Protein AF-A0A4Y2K3N5-F1 (afdb_monomer)

pLDDT: mean 70.86, std 14.51, range [38.38, 93.0]

Radius of gyration: 32.02 Å; Cα contacts (8 Å, |Δi|>4): 23; chains: 1; bounding box: 58×45×93 Å

Secondary structure (DSSP, 8-state):
-HHHHHHHHHHHHHHHHHHHHHHHHHT-SS--HHHHHHHHHHHHHHHHHHHHHHHHHHHHHHHHHHHHHHHHHHHHHHHHHHHHHHHTT----S-------S----------PPPPP-S-TTTHHHHHHHHHGGG---

Organism: Araneus ventricosus (NCBI:txid182803)

Nearest PDB structures (foldseek):
  7n6g-assembly1_3I  TM=5.363E-01  e=4.108E+00  Chlamydomonas reinhardtii
  7n6g-assembly1_3H  TM=5.329E-01  e=6.525E+00  Chlamydomonas reinhardtii

Sequence (138 aa):
MDVLKQKRSTLRSAFTLSANNLEALLAATQLKASDIEINFEQISERFKQLQEFDTKLLELLQKENCTSDEYEKRVHYALKLKVKNVLAGNAKNGTDLPHYTDTASKCKLPEIQLPTFDGNPREWLNFWTQFQKMRKPV

Solvent-accessible surface area (backbone atoms only — not comparable to full-atom values): 8563 Å² total; per-residue (Å²): 111,66,72,58,56,50,52,50,54,54,50,53,52,54,48,52,54,50,53,53,51,50,53,54,52,73,69,39,96,76,71,58,66,68,62,50,53,54,50,50,52,54,50,52,54,52,49,52,53,48,54,54,50,50,50,54,50,51,52,49,52,50,57,59,42,50,65,45,47,55,51,51,50,49,50,51,50,53,49,52,50,53,51,48,45,55,74,70,63,67,71,81,82,80,90,83,81,78,83,75,64,96,68,73,73,77,78,72,72,81,82,82,79,77,89,79,83,90,76,55,76,87,49,49,66,66,57,55,54,61,63,61,69,75,68,71,83,131

Foldseek 3Di:
DVVLVVVLVVLVVVLVVLVVVLVVQVPDPDHDPVVNVVSVVVSVVSVVVSVVSVVVVVVVVVVVCVVVVVVVVVVVVVVVVVVCCVVVVVPPDDDDDPDPDPPPVPPPDPDDDQDDDPPDPVCVVVNVVVVVVVPDDD

Structure (mmCIF, N/CA/C/O backbone):
data_AF-A0A4Y2K3N5-F1
#
_entry.id   AF-A0A4Y2K3N5-F1
#
loop_
_atom_site.group_PDB
_atom_site.id
_atom_site.type_symbol
_atom_site.label_atom_id
_atom_site.label_alt_id
_atom_site.label_comp_id
_atom_site.label_asym_id
_atom_site.label_entity_id
_atom_site.label_seq_id
_atom_site.pdbx_PDB_ins_code
_atom_site.Cartn_x
_atom_site.Cartn_y
_atom_site.Cartn_z
_atom_site.occupancy
_atom_site.B_iso_or_equiv
_atom_site.auth_seq_id
_atom_site.auth_comp_id
_atom_site.auth_asym_id
_atom_site.auth_atom_id
_atom_site.pdbx_PDB_model_num
ATOM 1 N N . MET A 1 1 ? 10.034 -2.606 -3.765 1.00 58.19 1 MET A N 1
ATOM 2 C CA . MET A 1 1 ? 8.566 -2.440 -3.819 1.00 58.19 1 MET A CA 1
ATOM 3 C C . MET A 1 1 ? 7.821 -3.407 -2.889 1.00 58.19 1 MET A C 1
ATOM 5 O O . MET A 1 1 ? 6.908 -2.968 -2.197 1.00 58.19 1 MET A O 1
ATOM 9 N N . ASP A 1 2 ? 8.216 -4.681 -2.794 1.00 65.25 2 ASP A N 1
ATOM 10 C CA . ASP A 1 2 ? 7.476 -5.688 -2.004 1.00 65.25 2 ASP A CA 1
ATOM 11 C C . ASP A 1 2 ? 7.436 -5.434 -0.492 1.00 65.25 2 ASP A C 1
ATOM 13 O O . ASP A 1 2 ? 6.394 -5.608 0.131 1.00 65.25 2 ASP A O 1
ATOM 17 N N . VAL A 1 3 ? 8.510 -4.900 0.098 1.00 74.31 3 VAL A N 1
ATOM 18 C CA . VAL A 1 3 ? 8.533 -4.517 1.525 1.00 74.31 3 VAL A CA 1
ATOM 19 C C . VAL A 1 3 ? 7.481 -3.445 1.851 1.00 74.31 3 VAL A C 1
ATOM 21 O O . VAL A 1 3 ? 6.862 -3.479 2.913 1.00 74.31 3 VAL A O 1
ATOM 24 N N . LEU A 1 4 ? 7.237 -2.504 0.933 1.00 67.31 4 LEU A N 1
ATOM 25 C CA . LEU A 1 4 ? 6.225 -1.455 1.108 1.00 67.31 4 LEU A CA 1
ATOM 26 C C . LEU A 1 4 ? 4.807 -2.009 0.951 1.00 67.31 4 LEU A C 1
ATOM 28 O O . LEU A 1 4 ? 3.934 -1.686 1.755 1.00 67.31 4 LEU A O 1
ATOM 32 N N . LYS A 1 5 ? 4.591 -2.897 -0.028 1.00 74.50 5 LYS A N 1
ATOM 33 C CA . LYS A 1 5 ? 3.317 -3.615 -0.195 1.00 74.50 5 LYS A CA 1
ATOM 34 C C . LYS A 1 5 ? 2.980 -4.439 1.052 1.00 74.50 5 LYS A C 1
ATOM 36 O O . LYS A 1 5 ? 1.842 -4.393 1.519 1.00 74.50 5 LYS A O 1
ATOM 41 N N . GLN A 1 6 ? 3.978 -5.108 1.633 1.00 78.75 6 GLN A N 1
ATOM 42 C CA . GLN A 1 6 ? 3.823 -5.873 2.868 1.00 78.75 6 GLN A CA 1
ATOM 43 C C . GLN A 1 6 ? 3.461 -4.971 4.053 1.00 78.75 6 GLN A C 1
ATOM 45 O O . GLN A 1 6 ? 2.482 -5.244 4.747 1.00 78.75 6 GLN A O 1
ATOM 50 N N . LYS A 1 7 ? 4.178 -3.853 4.249 1.00 78.62 7 LYS A N 1
ATOM 51 C CA . LYS A 1 7 ? 3.848 -2.877 5.303 1.00 78.62 7 LYS A CA 1
ATOM 52 C C . LYS A 1 7 ? 2.425 -2.327 5.158 1.00 78.62 7 LYS A C 1
ATOM 54 O O . LYS A 1 7 ? 1.707 -2.255 6.152 1.00 78.62 7 LYS A O 1
ATO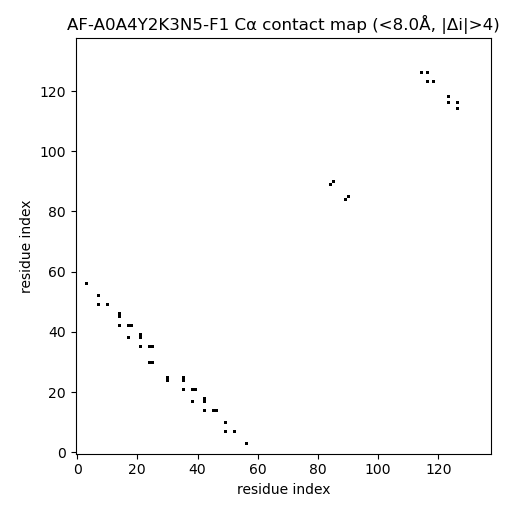M 59 N N . ARG A 1 8 ? 1.986 -2.012 3.933 1.00 77.06 8 ARG A N 1
ATOM 60 C CA . ARG A 1 8 ? 0.611 -1.556 3.658 1.00 77.06 8 ARG A CA 1
ATOM 61 C C . ARG A 1 8 ? -0.430 -2.612 4.033 1.00 77.06 8 ARG A C 1
ATOM 63 O O . ARG A 1 8 ? -1.462 -2.274 4.606 1.00 77.06 8 ARG A O 1
ATOM 70 N N . SER A 1 9 ? -0.163 -3.881 3.722 1.00 80.81 9 SER A N 1
ATOM 71 C CA . SER A 1 9 ? -1.052 -4.997 4.067 1.00 80.81 9 SER A CA 1
ATOM 72 C C . SER A 1 9 ? -1.241 -5.127 5.584 1.00 80.81 9 SER A C 1
ATOM 74 O O . SER A 1 9 ? -2.372 -5.180 6.077 1.00 80.81 9 SER A O 1
ATOM 76 N N . THR A 1 10 ? -0.140 -5.066 6.340 1.00 84.94 10 THR A N 1
ATOM 77 C CA . THR A 1 10 ? -0.174 -5.068 7.808 1.00 84.94 10 THR A CA 1
ATOM 78 C C . THR A 1 10 ? -0.959 -3.873 8.355 1.00 84.94 10 THR A C 1
ATOM 80 O O . THR A 1 10 ? -1.808 -4.048 9.229 1.00 84.94 10 THR A O 1
ATOM 83 N N . LEU A 1 11 ? -0.739 -2.671 7.807 1.00 78.25 11 LEU A N 1
ATOM 84 C CA . LEU A 1 11 ? -1.424 -1.455 8.255 1.00 78.25 11 LEU A CA 1
ATOM 85 C C . LEU A 1 11 ? -2.940 -1.515 7.999 1.00 78.25 11 LEU A C 1
ATOM 87 O O . LEU A 1 11 ? -3.722 -1.176 8.883 1.00 78.25 11 LEU A O 1
ATOM 91 N N . ARG A 1 12 ? -3.369 -2.013 6.828 1.00 87.88 12 ARG A N 1
ATOM 92 C CA . ARG A 1 12 ? -4.797 -2.213 6.507 1.00 87.88 12 ARG A CA 1
ATOM 93 C C . ARG A 1 12 ? -5.464 -3.208 7.447 1.00 87.88 12 ARG A C 1
ATOM 95 O O . ARG A 1 12 ? -6.601 -2.988 7.860 1.00 87.88 12 ARG A O 1
ATOM 102 N N . SER A 1 13 ? -4.760 -4.282 7.788 1.00 84.56 13 SER A N 1
ATOM 103 C CA . SER A 1 13 ? -5.271 -5.294 8.715 1.00 84.56 13 SER A CA 1
ATOM 104 C C . SER A 1 13 ? -5.475 -4.697 10.113 1.00 84.56 13 SER A C 1
ATOM 106 O O . SER A 1 13 ? -6.542 -4.856 10.701 1.00 84.56 13 SER A O 1
ATOM 108 N N . ALA A 1 14 ? -4.504 -3.919 10.605 1.00 79.00 14 ALA A N 1
ATOM 109 C CA . ALA A 1 14 ? -4.607 -3.222 11.889 1.00 79.00 14 ALA A CA 1
ATOM 110 C C . ALA A 1 14 ? -5.708 -2.143 11.902 1.00 79.00 14 ALA A C 1
ATOM 112 O O . ALA A 1 14 ? -6.439 -2.011 12.886 1.00 79.00 14 ALA A O 1
ATOM 113 N N . PHE A 1 15 ? -5.855 -1.394 10.805 1.00 79.25 15 PHE A N 1
ATOM 114 C CA . PHE A 1 15 ? -6.920 -0.405 10.637 1.00 79.25 15 PHE A CA 1
ATOM 115 C C . PHE A 1 15 ? -8.305 -1.059 10.699 1.00 79.25 15 PHE A C 1
ATOM 117 O O . PHE A 1 15 ? -9.148 -0.632 11.480 1.00 79.25 15 PHE A O 1
ATOM 124 N N . THR A 1 16 ? -8.505 -2.138 9.938 1.00 89.50 16 THR A N 1
ATOM 125 C CA . THR A 1 16 ? -9.783 -2.867 9.885 1.00 89.50 16 THR A CA 1
ATOM 126 C C . THR A 1 16 ? -10.158 -3.424 11.256 1.00 89.50 16 THR A C 1
ATOM 128 O O . THR A 1 16 ? -11.287 -3.257 11.702 1.00 89.50 16 THR A O 1
ATOM 131 N N . LEU A 1 17 ? -9.195 -4.017 11.968 1.00 86.88 17 LEU A N 1
ATOM 132 C CA . LEU A 1 17 ? -9.414 -4.507 13.329 1.00 86.88 17 LEU A CA 1
ATOM 133 C C . LEU A 1 17 ? -9.873 -3.387 14.277 1.00 86.88 17 LEU A C 1
ATOM 135 O O . LEU A 1 17 ? -10.766 -3.582 15.092 1.00 86.88 17 LEU A O 1
ATOM 139 N N . SER A 1 18 ? -9.278 -2.203 14.147 1.00 74.31 18 SER A N 1
ATOM 140 C CA . SER A 1 18 ? -9.604 -1.053 14.994 1.00 74.31 18 SER A CA 1
ATOM 141 C C . SER A 1 18 ? -10.986 -0.481 14.688 1.00 74.31 18 SER A C 1
ATOM 143 O O . SER A 1 18 ? -11.718 -0.142 15.612 1.00 74.31 18 SER A O 1
ATOM 145 N N . ALA A 1 19 ? -11.357 -0.411 13.407 1.00 75.75 19 ALA A N 1
ATOM 146 C CA . ALA A 1 19 ? -12.686 0.019 12.983 1.00 75.75 19 ALA A CA 1
ATOM 147 C C . ALA A 1 19 ? -13.773 -0.916 13.536 1.00 75.75 19 ALA A C 1
ATOM 149 O O . ALA A 1 19 ? -14.724 -0.449 14.157 1.00 75.75 19 ALA A O 1
ATOM 150 N N . ASN A 1 20 ? -13.568 -2.231 13.426 1.00 84.75 20 ASN A N 1
ATOM 151 C CA . ASN A 1 20 ? -14.501 -3.226 13.959 1.00 84.75 20 ASN A CA 1
ATOM 152 C C . ASN A 1 20 ? -14.633 -3.134 15.491 1.00 84.75 20 ASN A C 1
ATOM 154 O O . ASN A 1 20 ? -15.724 -3.282 16.035 1.00 84.75 20 ASN A O 1
ATOM 158 N N . ASN A 1 21 ? -13.532 -2.862 16.200 1.00 76.75 21 ASN A N 1
ATOM 159 C CA . ASN A 1 21 ? -13.567 -2.661 17.650 1.00 76.75 21 ASN A CA 1
ATOM 160 C C . ASN A 1 21 ? -14.364 -1.408 18.037 1.00 76.75 21 ASN A C 1
ATOM 162 O O . ASN A 1 21 ? -15.114 -1.442 19.011 1.00 76.75 21 ASN A O 1
ATOM 166 N N . LEU A 1 22 ? -14.230 -0.316 17.278 1.00 64.75 22 LEU A N 1
ATOM 167 C CA . LEU A 1 22 ? -15.015 0.896 17.501 1.00 64.75 22 LEU A CA 1
ATOM 168 C C . LEU A 1 22 ? -16.508 0.648 17.241 1.00 64.75 22 LEU A C 1
ATOM 170 O O . LEU A 1 22 ? -17.333 1.068 18.047 1.00 64.75 22 LEU A O 1
ATOM 174 N N . GLU A 1 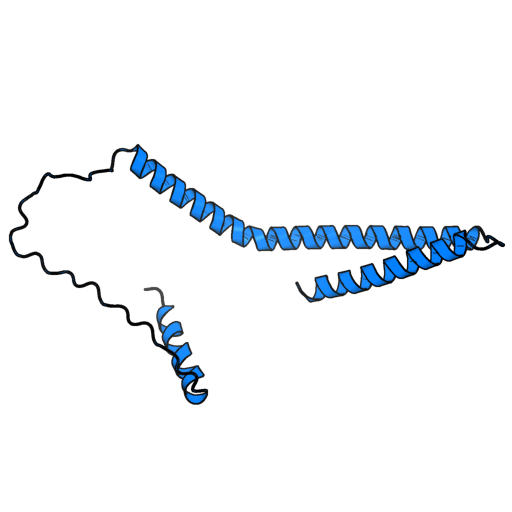23 ? -16.860 -0.071 16.173 1.00 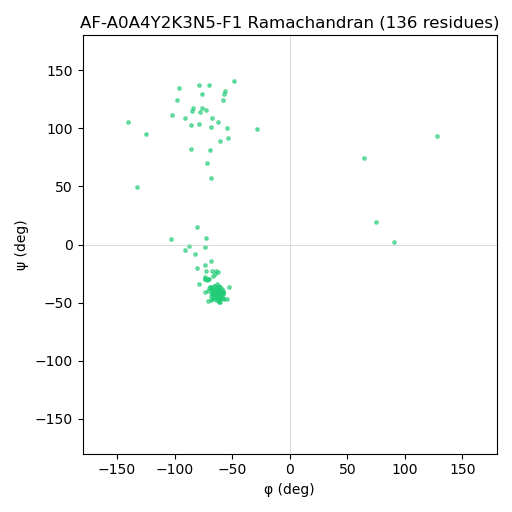78.75 23 GLU A N 1
ATOM 175 C CA . GLU A 1 23 ? -18.251 -0.470 15.912 1.00 78.75 23 GLU A CA 1
ATOM 176 C C . GLU A 1 23 ? -18.835 -1.291 17.072 1.00 78.75 23 GLU A C 1
ATOM 178 O O . GLU A 1 23 ? -19.954 -1.029 17.514 1.00 78.75 23 GLU A O 1
ATOM 183 N N . ALA A 1 24 ? -18.062 -2.229 17.627 1.00 78.56 24 ALA A N 1
ATOM 184 C CA . ALA A 1 24 ? -18.483 -3.027 18.776 1.00 78.56 24 ALA A CA 1
ATOM 185 C C . ALA A 1 24 ? -18.677 -2.185 20.051 1.00 78.56 24 ALA A C 1
ATOM 187 O O . ALA A 1 24 ? -19.630 -2.413 20.797 1.00 78.56 24 ALA A O 1
ATOM 188 N N . LEU A 1 25 ? -17.808 -1.197 20.293 1.00 70.94 25 LEU A N 1
ATOM 189 C CA . LEU A 1 25 ? -17.956 -0.257 21.409 1.00 70.94 25 LEU A CA 1
ATOM 190 C C . LEU A 1 25 ? -19.195 0.625 21.242 1.00 70.94 25 LEU A C 1
ATOM 192 O O . LEU A 1 25 ? -19.924 0.826 22.207 1.00 70.94 25 LEU A O 1
ATOM 196 N N . LEU A 1 26 ? -19.460 1.109 20.027 1.00 69.69 26 LEU A N 1
ATOM 197 C CA . LEU A 1 26 ? -20.636 1.926 19.712 1.00 69.69 26 LEU A CA 1
ATOM 198 C C . LEU A 1 26 ? -21.954 1.147 19.826 1.00 69.69 26 LEU A C 1
ATOM 200 O O . LEU A 1 26 ? -22.990 1.740 20.120 1.00 69.69 26 LEU A O 1
ATOM 204 N N . ALA A 1 27 ? -21.916 -0.173 19.639 1.00 75.88 27 ALA A N 1
ATOM 205 C CA . ALA A 1 27 ? -23.059 -1.060 19.832 1.00 75.88 27 ALA A CA 1
ATOM 206 C C . ALA A 1 27 ? -23.294 -1.470 21.304 1.00 75.88 27 ALA A C 1
ATOM 208 O O . ALA A 1 27 ? -24.309 -2.103 21.604 1.00 75.88 27 ALA A O 1
ATOM 209 N N . ALA A 1 28 ? -22.381 -1.146 22.228 1.00 74.75 28 ALA A N 1
ATOM 210 C CA . ALA A 1 28 ? -22.480 -1.554 23.628 1.00 74.75 28 ALA A CA 1
ATOM 211 C C . ALA A 1 28 ? -23.466 -0.681 24.429 1.00 74.75 28 ALA A C 1
ATOM 213 O O . ALA A 1 28 ? -23.461 0.545 24.355 1.00 74.75 28 ALA A O 1
ATOM 214 N N . THR A 1 29 ? -24.281 -1.316 25.277 1.00 61.53 29 THR A N 1
ATOM 215 C CA . THR A 1 29 ? -25.356 -0.681 26.069 1.00 61.53 29 THR A CA 1
ATOM 216 C C . THR A 1 29 ? -24.862 0.264 27.175 1.00 61.53 29 THR A C 1
ATOM 218 O O . THR A 1 29 ? -25.645 1.029 27.733 1.00 61.53 29 THR A O 1
ATOM 221 N N . GLN A 1 30 ? -23.574 0.202 27.517 1.00 57.78 30 GLN A N 1
ATOM 222 C CA . GLN A 1 30 ? -22.899 1.053 28.499 1.00 57.78 30 GLN A CA 1
ATOM 223 C C . GLN A 1 30 ? -21.705 1.710 27.807 1.00 57.78 30 GLN A C 1
ATOM 225 O O . GLN A 1 30 ? -20.633 1.121 27.674 1.00 57.78 30 GLN A O 1
ATOM 230 N N . LEU A 1 31 ? -21.934 2.928 27.327 1.00 57.41 31 LEU A N 1
ATOM 231 C CA . LEU A 1 31 ? -21.005 3.665 26.489 1.00 57.41 31 LEU A CA 1
ATOM 232 C C . LEU A 1 31 ? -20.074 4.527 27.354 1.00 57.41 31 LEU A C 1
ATOM 234 O O . LEU A 1 31 ? -20.502 5.524 27.935 1.00 57.41 31 LEU A O 1
ATOM 238 N N . LYS A 1 32 ? -18.790 4.166 27.449 1.00 74.25 32 LYS A N 1
ATOM 239 C CA . LYS A 1 32 ? -17.775 5.031 28.068 1.00 74.25 32 LYS A CA 1
ATOM 240 C C . LYS A 1 32 ? -17.239 5.999 27.018 1.00 74.25 32 LYS A C 1
ATOM 242 O O . LYS A 1 32 ? -16.428 5.619 26.179 1.00 74.25 32 LYS A O 1
ATOM 247 N N . ALA A 1 33 ? -17.692 7.251 27.072 1.00 71.94 33 ALA A N 1
ATOM 248 C CA . ALA A 1 33 ? -17.320 8.297 26.114 1.00 71.94 33 ALA A CA 1
ATOM 249 C C . ALA A 1 33 ? -15.794 8.461 25.948 1.00 71.94 33 ALA A C 1
ATOM 251 O O . ALA A 1 33 ? -15.317 8.625 24.829 1.00 71.94 33 ALA A O 1
ATOM 252 N N . SER A 1 34 ? -15.029 8.303 27.035 1.00 79.56 34 SER A N 1
ATOM 253 C CA . SER A 1 34 ? -13.560 8.341 27.016 1.00 79.56 34 SER A CA 1
ATOM 254 C C . SER A 1 34 ? -12.937 7.256 26.136 1.00 79.56 34 SER A C 1
ATOM 256 O O . SER A 1 34 ? -11.962 7.506 25.434 1.00 79.56 34 SER A O 1
ATOM 258 N N . ASP A 1 35 ? -13.501 6.047 26.147 1.00 75.81 35 ASP A N 1
ATOM 259 C CA . ASP A 1 35 ? -12.962 4.916 25.390 1.00 75.81 35 ASP A CA 1
ATOM 260 C C . ASP A 1 35 ? -13.233 5.092 23.889 1.00 75.81 35 ASP A C 1
ATOM 262 O O . ASP A 1 35 ? -12.431 4.670 23.055 1.00 75.81 35 ASP A O 1
ATOM 266 N N . ILE A 1 36 ? -14.329 5.772 23.537 1.00 76.62 36 ILE A N 1
ATOM 267 C CA . ILE A 1 36 ? -14.662 6.130 22.154 1.00 76.62 36 ILE A CA 1
ATOM 268 C C . ILE A 1 36 ? -13.727 7.212 21.630 1.00 76.62 36 ILE A C 1
ATOM 270 O O . ILE A 1 36 ? -13.179 7.041 20.542 1.00 76.62 36 ILE A O 1
ATOM 274 N N . GLU A 1 37 ? -13.511 8.289 22.389 1.00 82.31 37 GLU A N 1
ATOM 275 C CA . GLU A 1 37 ? -12.588 9.363 21.995 1.00 82.31 37 GLU A CA 1
ATOM 276 C C . GLU A 1 37 ? -11.177 8.822 21.761 1.00 82.31 37 GLU A C 1
ATOM 278 O O . GLU A 1 37 ? -10.586 9.073 20.711 1.00 82.31 37 GLU A O 1
ATOM 283 N N . ILE A 1 38 ? -10.671 7.987 22.675 1.00 83.88 38 ILE A N 1
ATOM 284 C CA . ILE A 1 38 ? -9.347 7.366 22.535 1.00 83.88 38 ILE A CA 1
ATOM 285 C C . ILE A 1 38 ? -9.271 6.500 21.268 1.00 83.88 38 ILE A C 1
ATOM 287 O O . ILE A 1 38 ? -8.285 6.568 20.530 1.00 83.88 38 ILE A O 1
ATOM 291 N N . ASN A 1 39 ? -10.293 5.685 20.988 1.00 75.88 39 ASN A N 1
ATOM 292 C CA . ASN A 1 39 ? -10.302 4.846 19.786 1.00 75.88 39 ASN A CA 1
ATOM 293 C C . ASN A 1 39 ? -10.410 5.677 18.500 1.00 75.88 39 ASN A C 1
ATOM 295 O O . ASN A 1 39 ? -9.742 5.363 17.511 1.00 75.88 39 ASN A O 1
ATOM 299 N N . PHE A 1 40 ? -11.205 6.746 18.507 1.00 83.38 40 PHE A N 1
ATOM 300 C CA . PHE A 1 40 ? -11.350 7.642 17.365 1.00 83.38 40 PHE A CA 1
ATOM 301 C C . PHE A 1 40 ? -10.047 8.388 17.046 1.00 83.38 40 PHE A C 1
ATOM 303 O O . PHE A 1 40 ? -9.649 8.459 15.878 1.00 83.38 40 PHE A O 1
ATOM 310 N N . GLU A 1 41 ? -9.337 8.870 18.069 1.00 91.00 41 GLU A N 1
ATOM 311 C CA . GLU A 1 41 ? -8.025 9.509 17.921 1.00 91.00 41 GLU A CA 1
ATOM 312 C C . GLU A 1 41 ? -7.010 8.528 17.306 1.00 91.00 41 GLU A C 1
ATOM 314 O O . GLU A 1 41 ? -6.330 8.844 16.328 1.00 91.00 41 GLU A O 1
ATOM 319 N N . GLN A 1 42 ? -6.974 7.282 17.796 1.00 84.81 42 GLN A N 1
ATOM 320 C CA . GLN A 1 42 ? -6.094 6.242 17.251 1.00 84.81 42 GLN A CA 1
ATOM 321 C C . GLN A 1 42 ? -6.413 5.889 15.793 1.00 84.81 42 GLN A C 1
ATOM 323 O O . GLN A 1 42 ? -5.499 5.645 15.000 1.00 84.81 42 GLN A O 1
ATOM 328 N N . ILE A 1 43 ? -7.694 5.830 15.425 1.00 85.25 43 ILE A N 1
ATOM 329 C CA . ILE A 1 43 ? -8.111 5.582 14.038 1.00 85.25 43 ILE A CA 1
ATOM 330 C C . ILE A 1 43 ? -7.701 6.753 13.145 1.00 85.25 43 ILE A C 1
ATOM 332 O O . ILE A 1 43 ? -7.169 6.526 12.057 1.00 85.25 43 ILE A O 1
ATOM 336 N N . SER A 1 44 ? -7.881 7.985 13.618 1.00 88.69 44 SER A N 1
ATOM 337 C CA . SER A 1 44 ? -7.501 9.200 12.893 1.00 88.69 44 SER A CA 1
ATOM 338 C C . SER A 1 44 ? -5.991 9.273 12.649 1.00 88.69 44 SER A C 1
ATOM 340 O O . SER A 1 44 ? -5.555 9.555 11.531 1.00 88.69 44 SER A O 1
ATOM 342 N N . GLU A 1 45 ? -5.184 8.940 13.657 1.00 92.25 45 GLU A N 1
ATOM 343 C CA . GLU A 1 45 ? -3.724 8.848 13.553 1.00 92.25 45 GLU A CA 1
ATOM 344 C C . GLU A 1 45 ? -3.301 7.783 12.524 1.00 92.25 45 GLU A C 1
ATOM 346 O O . GLU A 1 45 ? -2.520 8.052 11.607 1.00 92.25 45 GLU A O 1
ATOM 351 N N . ARG A 1 46 ? -3.879 6.575 12.606 1.00 85.06 46 ARG A N 1
ATOM 352 C CA . ARG A 1 46 ? -3.603 5.487 11.650 1.00 85.06 46 ARG A CA 1
ATOM 353 C C . ARG A 1 46 ? -4.021 5.849 10.225 1.00 85.06 46 ARG A C 1
ATOM 355 O O . ARG A 1 46 ? -3.332 5.475 9.277 1.00 85.06 46 ARG A O 1
ATOM 362 N N . PHE A 1 47 ? -5.125 6.574 10.061 1.00 88.44 47 PHE A N 1
ATOM 363 C CA . PHE A 1 47 ? -5.592 7.035 8.756 1.00 88.44 47 PHE A CA 1
ATOM 364 C C . PHE A 1 47 ? -4.622 8.045 8.130 1.00 88.44 47 PHE A C 1
ATOM 366 O O . PHE A 1 47 ? -4.252 7.884 6.966 1.00 88.44 47 PHE A O 1
ATOM 373 N N . LYS A 1 48 ? -4.131 9.021 8.908 1.00 93.00 48 LYS A N 1
ATOM 374 C CA . LYS A 1 48 ? -3.093 9.963 8.448 1.00 93.00 48 LYS A CA 1
ATOM 375 C C . LYS A 1 48 ? -1.833 9.227 7.991 1.00 93.00 48 LYS A C 1
ATOM 377 O O . LYS A 1 48 ? -1.331 9.485 6.899 1.00 93.00 48 LYS A O 1
ATOM 382 N N . GLN A 1 49 ? -1.365 8.262 8.781 1.00 89.12 49 GLN A N 1
ATOM 383 C CA . GLN A 1 49 ? -0.197 7.449 8.427 1.00 89.12 49 GLN A CA 1
ATOM 384 C C . GLN A 1 49 ? -0.422 6.653 7.133 1.00 89.12 49 GLN A C 1
ATOM 386 O O . GLN A 1 49 ? 0.481 6.557 6.299 1.00 89.12 49 GLN A O 1
ATOM 391 N N . LEU A 1 50 ? -1.625 6.104 6.935 1.00 85.38 50 LEU A N 1
ATOM 392 C CA . LEU A 1 50 ? -1.980 5.390 5.709 1.00 85.38 50 LEU A CA 1
ATOM 393 C C . LEU A 1 50 ? -1.943 6.321 4.486 1.00 85.38 50 LEU A C 1
ATOM 395 O O . LEU A 1 50 ? -1.340 5.956 3.478 1.00 85.38 50 LEU A O 1
ATOM 399 N N . GLN A 1 51 ? -2.506 7.529 4.588 1.00 87.75 51 GLN A N 1
ATOM 400 C CA . GLN A 1 51 ? -2.468 8.525 3.508 1.00 87.75 51 GLN A CA 1
ATOM 401 C C . GLN A 1 51 ? -1.039 8.946 3.145 1.00 87.75 51 GLN A C 1
ATOM 403 O O . GLN A 1 51 ? -0.711 9.107 1.965 1.00 87.75 51 GLN A O 1
ATOM 408 N N . GLU A 1 52 ? -0.168 9.092 4.142 1.00 91.00 52 GLU A N 1
ATOM 409 C CA . GLU A 1 52 ? 1.232 9.450 3.917 1.00 91.00 52 GLU A CA 1
ATOM 410 C C . GLU A 1 52 ? 1.991 8.325 3.191 1.00 91.00 52 GLU A C 1
ATOM 412 O O . GLU A 1 52 ? 2.781 8.574 2.276 1.00 91.00 52 GLU A O 1
ATOM 417 N N . PHE A 1 53 ? 1.720 7.067 3.553 1.00 80.25 53 PHE A N 1
ATOM 418 C CA . PHE A 1 53 ? 2.276 5.904 2.862 1.00 80.25 53 PHE A CA 1
ATOM 419 C C . PHE A 1 53 ? 1.748 5.753 1.435 1.00 80.25 53 PHE A C 1
ATOM 421 O O . PHE A 1 53 ? 2.535 5.445 0.538 1.00 80.25 53 PHE A O 1
ATOM 428 N N . ASP A 1 54 ? 0.451 5.968 1.213 1.00 78.88 54 ASP A N 1
ATOM 429 C CA . ASP A 1 54 ? -0.146 5.896 -0.123 1.00 78.88 54 ASP A CA 1
ATOM 430 C C . ASP A 1 54 ? 0.415 6.996 -1.040 1.00 78.88 54 ASP A C 1
ATOM 432 O O . ASP A 1 54 ? 0.745 6.712 -2.192 1.00 78.88 54 ASP A O 1
ATOM 436 N N . THR A 1 55 ? 0.645 8.206 -0.518 1.00 85.94 55 THR A N 1
ATOM 437 C CA . THR A 1 55 ? 1.329 9.291 -1.251 1.00 85.94 55 THR A CA 1
ATOM 438 C C . THR A 1 55 ? 2.752 8.889 -1.648 1.00 85.94 55 THR A C 1
ATOM 440 O O . THR A 1 55 ? 3.110 8.954 -2.823 1.00 85.94 55 THR A O 1
ATOM 443 N N . LYS A 1 56 ? 3.549 8.368 -0.704 1.00 88.62 56 LYS A N 1
ATOM 444 C CA . LYS A 1 56 ? 4.919 7.891 -0.982 1.00 88.62 56 LYS A CA 1
ATOM 445 C C . LYS A 1 56 ? 4.942 6.739 -1.992 1.00 88.62 56 LYS A C 1
ATOM 447 O O . LYS A 1 56 ? 5.861 6.636 -2.803 1.00 88.62 56 LYS A O 1
ATOM 452 N N . LEU A 1 57 ? 3.945 5.853 -1.955 1.00 79.44 57 LEU A N 1
ATOM 453 C CA . LEU A 1 57 ? 3.810 4.768 -2.927 1.00 79.44 57 LEU A CA 1
ATOM 454 C C . LEU A 1 57 ? 3.489 5.316 -4.323 1.00 79.44 57 LEU A C 1
ATOM 456 O O . LEU A 1 57 ? 4.071 4.841 -5.297 1.00 79.44 57 LEU A O 1
ATOM 460 N N . LEU A 1 58 ? 2.600 6.308 -4.415 1.00 78.25 58 LEU A N 1
ATOM 461 C CA . LEU A 1 58 ? 2.251 6.974 -5.669 1.00 78.25 58 LEU A CA 1
ATOM 462 C C . LEU A 1 58 ? 3.474 7.658 -6.294 1.00 78.25 58 LEU A C 1
ATOM 464 O O . LEU A 1 58 ? 3.730 7.470 -7.480 1.00 78.25 58 LEU A O 1
ATOM 468 N N . GLU A 1 59 ? 4.267 8.375 -5.498 1.00 84.88 59 GLU A N 1
ATOM 469 C CA . GLU A 1 59 ? 5.510 9.017 -5.947 1.00 84.88 59 GLU A CA 1
ATOM 470 C C . GLU A 1 59 ? 6.538 7.997 -6.454 1.00 84.88 59 GLU A C 1
ATOM 472 O O . GLU A 1 59 ? 7.178 8.210 -7.485 1.00 84.88 59 GLU A O 1
ATOM 477 N N . LEU A 1 60 ? 6.689 6.860 -5.767 1.00 78.06 60 LEU A N 1
ATOM 478 C CA . LEU A 1 60 ? 7.586 5.789 -6.205 1.00 78.06 60 LEU A CA 1
ATOM 479 C C . LEU A 1 60 ? 7.102 5.121 -7.495 1.00 78.06 60 LEU A C 1
ATOM 481 O O . LEU A 1 60 ? 7.921 4.868 -8.374 1.00 78.06 60 LEU A O 1
ATOM 485 N N . LEU A 1 61 ? 5.795 4.881 -7.631 1.00 72.00 61 LEU A N 1
ATOM 486 C CA . LEU A 1 61 ? 5.192 4.360 -8.861 1.00 72.00 61 LEU A CA 1
ATOM 487 C C . LEU A 1 61 ? 5.346 5.344 -10.023 1.00 72.00 61 LEU A C 1
ATOM 489 O O . LEU A 1 61 ? 5.652 4.929 -11.135 1.00 72.00 61 LEU A O 1
ATOM 493 N N . GLN A 1 62 ? 5.188 6.646 -9.780 1.00 69.94 62 GLN A N 1
ATOM 494 C CA . GLN A 1 62 ? 5.446 7.681 -10.781 1.00 69.94 62 GLN A CA 1
ATOM 495 C C . GLN A 1 62 ? 6.927 7.751 -11.149 1.00 69.94 62 GLN A C 1
ATOM 497 O O . GLN A 1 62 ? 7.245 7.884 -12.322 1.00 69.94 62 GLN A O 1
ATOM 502 N N . LYS A 1 63 ? 7.843 7.603 -10.188 1.00 68.50 63 LYS A N 1
ATOM 503 C CA . LYS A 1 63 ? 9.291 7.589 -10.440 1.00 68.50 63 LYS A CA 1
ATOM 504 C C . LYS A 1 63 ? 9.747 6.345 -11.209 1.00 68.50 63 LYS A C 1
ATOM 506 O O . LYS A 1 63 ? 10.621 6.450 -12.064 1.00 68.50 63 LYS A O 1
ATOM 511 N N . GLU A 1 64 ? 9.146 5.190 -10.943 1.00 59.00 64 GLU A N 1
ATOM 512 C CA . GLU A 1 64 ? 9.341 3.956 -11.716 1.00 59.00 64 GLU A CA 1
ATOM 513 C C . GLU A 1 64 ? 8.701 4.077 -13.115 1.00 59.00 64 GLU A C 1
ATOM 515 O O . GLU A 1 64 ? 9.306 3.711 -14.122 1.00 59.00 64 GLU A O 1
ATOM 520 N N . ASN A 1 65 ? 7.549 4.739 -13.228 1.00 53.03 65 ASN A N 1
ATOM 521 C CA . ASN A 1 65 ? 6.955 5.087 -14.519 1.00 53.03 65 ASN A CA 1
ATOM 522 C C . ASN A 1 65 ? 7.677 6.234 -15.244 1.00 53.03 65 ASN A C 1
ATOM 524 O O . ASN A 1 65 ? 7.535 6.328 -16.454 1.00 53.03 65 ASN A O 1
ATOM 528 N N . CYS A 1 66 ? 8.505 7.059 -14.598 1.00 45.81 66 CYS A N 1
ATOM 529 C CA . CYS A 1 66 ? 9.360 8.032 -15.293 1.00 45.81 66 CYS A CA 1
ATOM 530 C C . CYS A 1 66 ? 10.416 7.331 -16.163 1.00 45.81 66 CYS A C 1
ATOM 532 O O . CYS A 1 66 ? 10.825 7.883 -17.182 1.00 45.81 66 CYS A O 1
ATOM 534 N N . THR A 1 67 ? 10.808 6.090 -15.837 1.00 49.34 67 THR A N 1
ATOM 535 C CA . THR A 1 67 ? 11.578 5.259 -16.781 1.00 49.34 67 THR A CA 1
ATOM 536 C C . THR A 1 67 ? 10.732 4.728 -17.951 1.00 49.34 67 THR A C 1
ATOM 538 O O . THR A 1 67 ? 11.279 4.479 -19.024 1.00 49.34 67 THR A O 1
ATOM 541 N N . SER A 1 68 ? 9.403 4.635 -17.797 1.00 50.78 68 SER A N 1
ATOM 542 C CA . SER A 1 68 ? 8.449 4.376 -18.893 1.00 50.78 68 SER A CA 1
ATOM 543 C C . SER A 1 68 ? 8.153 5.635 -19.720 1.00 50.78 68 SER A C 1
ATOM 545 O O . SER A 1 68 ? 8.034 5.547 -20.936 1.00 50.78 68 SER A O 1
ATOM 547 N N . ASP A 1 69 ? 8.124 6.822 -19.108 1.00 56.25 69 ASP A N 1
ATOM 548 C CA . ASP A 1 69 ? 7.884 8.107 -19.780 1.00 56.25 69 ASP A CA 1
ATOM 549 C C . ASP A 1 69 ? 8.990 8.431 -20.801 1.00 56.25 69 ASP A C 1
ATOM 551 O O . ASP A 1 69 ? 8.705 8.943 -21.879 1.00 56.25 69 ASP A O 1
ATOM 555 N N . GLU A 1 70 ? 10.252 8.052 -20.554 1.00 59.69 70 GLU A N 1
ATOM 556 C CA . GLU A 1 70 ? 11.298 8.108 -21.591 1.00 59.69 70 GLU A CA 1
ATOM 557 C C . GLU A 1 70 ? 11.028 7.154 -22.765 1.00 59.69 70 GLU A C 1
ATOM 559 O O . GLU A 1 70 ? 11.279 7.514 -23.920 1.00 59.69 70 GLU A O 1
ATOM 564 N N . TYR A 1 71 ? 10.518 5.949 -22.498 1.00 55.94 71 TYR A N 1
ATOM 565 C CA . TYR A 1 71 ? 10.164 4.983 -23.539 1.00 55.94 71 TYR A CA 1
ATOM 566 C C . TYR A 1 71 ? 8.964 5.471 -24.358 1.00 55.94 71 TYR A C 1
ATOM 568 O O . TYR A 1 71 ? 9.040 5.515 -25.585 1.00 55.94 71 TYR A O 1
ATOM 576 N N . GLU A 1 72 ? 7.899 5.929 -23.707 1.00 66.19 72 GLU A N 1
ATOM 577 C CA . GLU A 1 72 ? 6.703 6.473 -24.351 1.00 66.19 72 GLU A CA 1
ATOM 578 C C . GLU A 1 72 ? 7.003 7.772 -25.106 1.00 66.19 72 GLU A C 1
ATOM 580 O O . GLU A 1 72 ? 6.573 7.920 -26.252 1.00 66.19 72 GLU A O 1
ATOM 585 N N . LYS A 1 73 ? 7.838 8.669 -24.559 1.00 72.38 73 LYS A N 1
ATOM 586 C CA . LYS A 1 73 ? 8.346 9.844 -25.290 1.00 72.38 73 LYS A CA 1
ATOM 587 C C . LYS A 1 73 ? 9.172 9.446 -26.509 1.00 72.38 73 LYS A C 1
ATOM 589 O O . LYS A 1 73 ? 9.000 10.062 -27.562 1.00 72.38 73 LYS A O 1
ATOM 594 N N . ARG A 1 74 ? 10.030 8.421 -26.421 1.00 65.62 74 ARG A N 1
ATOM 595 C CA . ARG A 1 74 ? 10.787 7.895 -27.577 1.00 65.62 74 ARG A CA 1
ATOM 596 C C . ARG A 1 74 ? 9.866 7.286 -28.629 1.00 65.62 74 ARG A C 1
ATOM 598 O O . ARG A 1 74 ? 10.048 7.564 -29.814 1.00 65.62 74 ARG A O 1
ATOM 605 N N . VAL A 1 75 ? 8.870 6.505 -28.217 1.00 70.25 75 VAL A N 1
ATOM 606 C CA . VAL A 1 75 ? 7.868 5.902 -29.109 1.00 70.25 75 VAL A CA 1
ATOM 607 C C . VAL A 1 75 ? 7.042 6.991 -29.793 1.00 70.25 75 VAL A C 1
ATOM 609 O O . VAL A 1 75 ? 6.917 6.983 -31.018 1.00 70.25 75 VAL A O 1
ATOM 612 N N . HIS A 1 76 ? 6.561 7.979 -29.040 1.00 76.69 76 HIS A N 1
ATOM 613 C CA . HIS A 1 76 ? 5.833 9.129 -29.567 1.00 76.69 76 HIS A CA 1
ATOM 614 C C . HIS A 1 76 ? 6.691 9.949 -30.542 1.00 76.69 76 HIS A C 1
ATOM 616 O O . HIS A 1 76 ? 6.226 10.294 -31.629 1.00 76.69 76 HIS A O 1
ATOM 622 N N . TYR A 1 77 ? 7.963 10.207 -30.220 1.00 77.75 77 TYR A N 1
ATOM 623 C CA . TYR A 1 77 ? 8.879 10.918 -31.115 1.00 77.75 77 TYR A CA 1
ATOM 624 C C . TYR A 1 77 ? 9.161 10.125 -32.402 1.00 77.75 77 TYR A C 1
ATOM 626 O O . TYR A 1 77 ? 9.126 10.691 -33.497 1.00 77.75 77 TYR A O 1
ATOM 634 N N . ALA A 1 78 ? 9.364 8.807 -32.303 1.00 74.56 78 ALA A N 1
ATOM 635 C CA . ALA A 1 78 ? 9.563 7.924 -33.452 1.00 74.56 78 ALA A CA 1
ATOM 636 C C . ALA A 1 78 ? 8.320 7.855 -34.357 1.00 74.56 78 ALA A C 1
ATOM 638 O O . ALA A 1 78 ? 8.440 7.916 -35.583 1.00 74.56 78 ALA A O 1
ATOM 639 N N . LEU A 1 79 ? 7.123 7.780 -33.771 1.00 79.94 79 LEU A N 1
ATOM 640 C CA . LEU A 1 79 ? 5.850 7.845 -34.495 1.00 79.94 79 LEU A CA 1
ATOM 641 C C . LEU A 1 79 ? 5.671 9.198 -35.180 1.00 79.94 79 LEU A C 1
ATOM 643 O O . LEU A 1 79 ? 5.348 9.244 -36.365 1.00 79.94 79 LEU A O 1
ATOM 647 N N . LYS A 1 80 ? 5.961 10.298 -34.480 1.00 83.50 80 LYS A N 1
ATOM 648 C CA . LYS A 1 80 ? 5.909 11.653 -35.039 1.00 83.50 80 LYS A CA 1
ATOM 649 C C . LYS A 1 80 ? 6.850 11.815 -36.236 1.00 83.50 80 LYS A C 1
ATOM 651 O 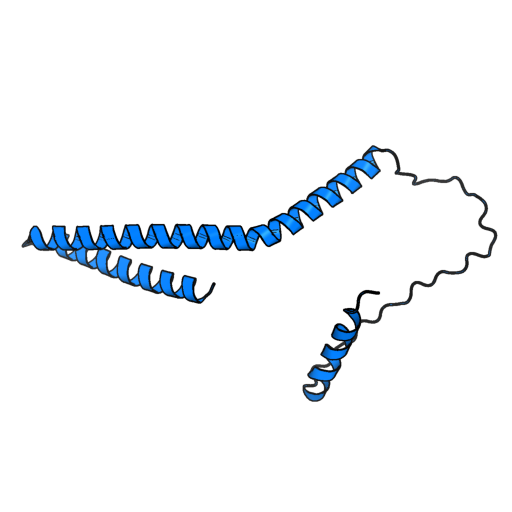O . LYS A 1 80 ? 6.478 12.461 -37.214 1.00 83.50 80 LYS A O 1
ATOM 656 N N . LEU A 1 81 ? 8.037 11.204 -36.194 1.00 77.88 81 LEU A N 1
ATOM 657 C CA . LEU A 1 81 ? 8.982 11.203 -37.313 1.00 77.88 81 LEU A CA 1
ATOM 658 C C . LEU A 1 81 ? 8.463 10.374 -38.499 1.00 77.88 81 LEU A C 1
ATOM 660 O O . LEU A 1 81 ? 8.496 10.849 -39.632 1.00 77.88 81 LEU A O 1
ATOM 664 N N . LYS A 1 82 ? 7.914 9.177 -38.246 1.00 74.06 82 LYS A N 1
ATOM 665 C CA . LYS A 1 82 ? 7.267 8.349 -39.281 1.00 74.06 82 LYS A CA 1
ATOM 666 C C . LYS A 1 82 ? 6.105 9.086 -39.948 1.00 74.06 82 LYS A C 1
ATOM 668 O O . LYS A 1 82 ? 6.036 9.119 -41.172 1.00 74.06 82 LYS A O 1
ATOM 673 N N . VAL A 1 83 ? 5.245 9.730 -39.161 1.00 80.19 83 VAL A N 1
ATOM 674 C CA . VAL A 1 83 ? 4.127 10.543 -39.660 1.00 80.19 83 VAL A CA 1
ATOM 675 C C . VAL A 1 83 ? 4.639 11.719 -40.490 1.00 80.19 83 VAL A C 1
ATOM 677 O O . VAL A 1 83 ? 4.160 11.913 -41.602 1.00 80.19 83 VAL A O 1
ATOM 680 N N . LYS A 1 84 ? 5.659 12.458 -40.025 1.00 79.44 84 LYS A N 1
ATOM 681 C CA . LYS A 1 84 ? 6.285 13.523 -40.830 1.00 79.44 84 LYS A CA 1
ATOM 682 C C . LYS A 1 84 ? 6.846 13.003 -42.151 1.00 79.44 84 LYS A C 1
ATOM 684 O O . LYS A 1 84 ? 6.681 13.685 -43.148 1.00 79.44 84 LYS A O 1
ATOM 689 N N . ASN A 1 85 ? 7.466 11.826 -42.184 1.00 69.62 85 ASN A N 1
ATOM 690 C CA . ASN A 1 85 ? 8.023 11.259 -43.417 1.00 69.62 85 ASN A CA 1
ATOM 691 C C . ASN A 1 85 ? 6.936 10.834 -44.416 1.00 69.62 85 ASN A C 1
ATOM 693 O O . ASN A 1 85 ? 7.110 11.010 -45.620 1.00 69.62 85 ASN A O 1
ATOM 697 N N . VAL A 1 86 ? 5.810 10.313 -43.917 1.00 71.75 86 VAL A N 1
ATOM 698 C CA . VAL A 1 86 ? 4.632 9.992 -44.738 1.00 71.75 86 VAL A CA 1
ATOM 699 C C . VAL A 1 86 ? 3.990 11.273 -45.278 1.00 71.75 86 VAL A C 1
ATOM 701 O O . VAL A 1 86 ? 3.721 11.369 -46.472 1.00 71.75 86 VAL A O 1
ATOM 704 N N . LEU A 1 87 ? 3.798 12.279 -44.420 1.00 69.44 87 LEU A N 1
ATOM 705 C CA . LEU A 1 87 ? 3.189 13.562 -44.790 1.00 69.44 87 LEU A CA 1
ATOM 706 C C . LEU A 1 87 ? 4.092 14.428 -45.678 1.00 69.44 87 LEU A C 1
ATOM 708 O O . LEU A 1 87 ? 3.585 15.180 -46.501 1.00 69.44 87 LEU A O 1
ATOM 712 N N . ALA A 1 88 ? 5.416 14.312 -45.554 1.00 71.75 88 ALA A N 1
ATOM 713 C CA . ALA A 1 88 ? 6.386 14.996 -46.412 1.00 71.75 88 ALA A CA 1
ATOM 714 C C . ALA A 1 88 ? 6.466 14.405 -47.834 1.00 71.75 88 ALA A C 1
ATOM 716 O O . ALA A 1 88 ? 7.318 14.819 -48.613 1.00 71.75 88 ALA A O 1
ATOM 717 N N . GLY A 1 89 ? 5.599 13.447 -48.190 1.00 54.31 89 GLY A N 1
ATOM 718 C CA . GLY A 1 89 ? 5.511 12.928 -49.554 1.00 54.31 89 GLY A CA 1
ATOM 719 C C . GLY A 1 89 ? 6.659 11.997 -49.952 1.00 54.31 89 GLY A C 1
ATOM 720 O O . GLY A 1 89 ? 6.850 11.746 -51.137 1.00 54.31 89 GLY A O 1
ATOM 721 N N . ASN A 1 90 ? 7.397 11.420 -48.997 1.00 51.88 90 ASN A N 1
ATOM 722 C CA . ASN A 1 90 ? 8.423 10.414 -49.305 1.00 51.88 90 ASN A CA 1
ATOM 723 C C . ASN A 1 90 ? 7.844 9.003 -49.522 1.00 51.88 90 ASN A C 1
ATOM 725 O O . ASN A 1 90 ? 8.587 8.023 -49.572 1.00 51.88 90 ASN A O 1
ATOM 729 N N . ALA A 1 91 ? 6.528 8.890 -49.718 1.00 49.56 91 ALA A N 1
ATOM 730 C CA . ALA A 1 91 ? 5.895 7.704 -50.278 1.00 49.56 91 ALA A CA 1
ATOM 731 C C . ALA A 1 91 ? 6.211 7.596 -51.782 1.00 49.56 91 ALA A C 1
ATOM 733 O O . ALA A 1 91 ? 5.341 7.773 -52.630 1.00 49.56 91 ALA A O 1
ATOM 734 N N . LYS A 1 92 ? 7.465 7.288 -52.129 1.00 47.47 92 LYS A N 1
ATOM 735 C CA . LYS A 1 92 ? 7.793 6.762 -53.458 1.00 47.47 92 LYS A CA 1
ATOM 736 C C . LYS A 1 92 ? 7.593 5.250 -53.444 1.00 47.4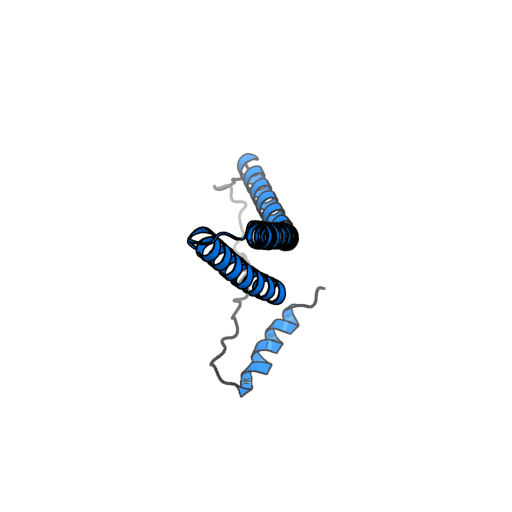7 92 LYS A C 1
ATOM 738 O O . LYS A 1 92 ? 8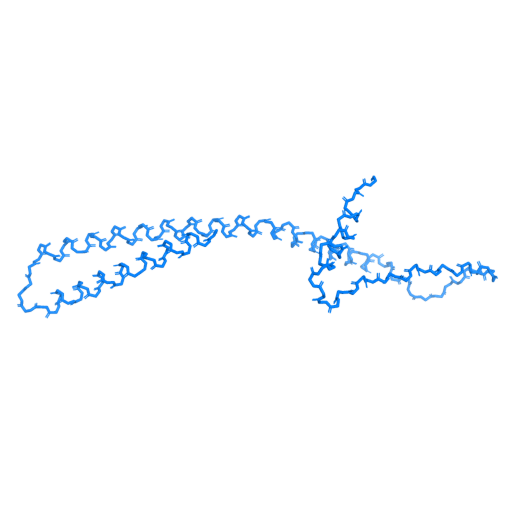.543 4.493 -53.284 1.00 47.47 92 LYS A O 1
ATOM 743 N N . ASN A 1 93 ? 6.344 4.835 -53.616 1.00 42.97 93 ASN A N 1
ATOM 744 C CA . ASN A 1 93 ? 6.029 3.533 -54.189 1.00 42.97 93 ASN A CA 1
ATOM 745 C C . ASN A 1 93 ? 5.615 3.781 -55.643 1.00 42.97 93 ASN A C 1
ATOM 747 O O . ASN A 1 93 ? 4.562 4.367 -55.875 1.00 42.97 93 ASN A O 1
ATOM 751 N N . GLY A 1 94 ? 6.438 3.336 -56.596 1.00 41.34 94 GLY A N 1
ATOM 752 C CA . GLY A 1 94 ? 6.050 3.224 -58.004 1.00 41.34 94 GLY A CA 1
ATOM 753 C C . GLY A 1 94 ? 6.997 3.890 -58.999 1.00 41.34 94 GLY A C 1
ATOM 754 O O . GLY A 1 94 ? 6.820 5.050 -59.336 1.00 41.34 94 GLY A O 1
ATOM 755 N N . THR A 1 95 ? 7.932 3.084 -59.506 1.00 45.16 95 THR A N 1
ATOM 756 C CA . THR A 1 95 ? 8.292 3.034 -60.933 1.00 45.16 95 THR A CA 1
ATOM 757 C C . THR A 1 95 ? 8.918 4.284 -61.555 1.00 45.16 95 THR A C 1
ATOM 759 O O . THR A 1 95 ? 8.318 4.918 -62.404 1.00 45.16 95 THR A O 1
ATOM 762 N N . ASP A 1 96 ? 10.184 4.538 -61.231 1.00 39.38 96 ASP A N 1
ATOM 763 C CA . ASP A 1 96 ? 11.158 4.957 -62.242 1.00 39.38 96 ASP A CA 1
ATOM 764 C C . ASP A 1 96 ? 12.473 4.252 -61.930 1.00 39.38 96 ASP A C 1
ATOM 766 O O . ASP A 1 96 ? 13.147 4.524 -60.937 1.00 39.38 96 ASP A O 1
ATOM 770 N N . LEU A 1 97 ? 12.748 3.248 -62.753 1.00 45.56 97 LEU A N 1
ATOM 771 C CA . LEU A 1 97 ? 13.901 2.369 -62.728 1.00 45.56 97 LEU A CA 1
ATOM 772 C C . LEU A 1 97 ? 15.110 3.108 -63.326 1.00 45.56 97 LEU A C 1
ATOM 774 O O . LEU A 1 97 ? 15.130 3.310 -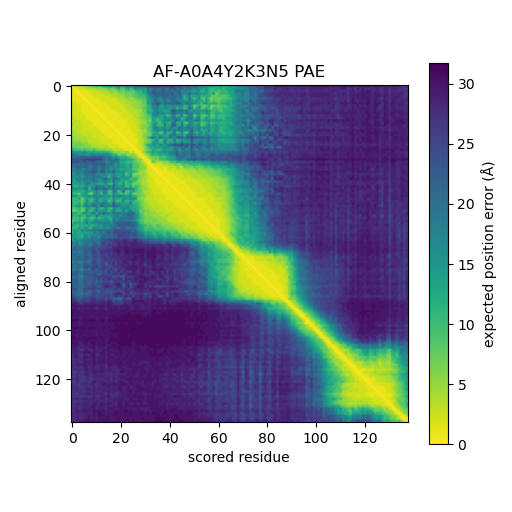64.540 1.00 45.56 97 LEU A O 1
ATOM 778 N N . PRO A 1 98 ? 16.174 3.425 -62.565 1.00 39.84 98 PRO A N 1
ATOM 779 C CA . PRO A 1 98 ? 17.504 3.397 -63.135 1.00 39.84 98 PRO A CA 1
ATOM 780 C C . PRO A 1 98 ? 17.892 1.924 -63.236 1.00 39.84 98 PRO A C 1
ATOM 782 O O . PRO A 1 98 ? 17.940 1.207 -62.238 1.00 39.84 98 PRO A O 1
ATOM 785 N N . HIS A 1 99 ? 18.095 1.487 -64.472 1.00 38.69 99 HIS A N 1
ATOM 786 C CA . HIS A 1 99 ? 18.674 0.217 -64.877 1.00 38.69 99 HIS A CA 1
ATOM 787 C C . HIS A 1 99 ? 19.671 -0.328 -63.837 1.00 38.69 99 HIS A C 1
ATOM 789 O O . HIS A 1 99 ? 20.832 0.075 -63.796 1.00 38.69 99 HIS A O 1
ATOM 795 N N . TYR A 1 100 ? 19.210 -1.262 -63.000 1.00 38.38 100 TYR A N 1
ATOM 796 C CA . TYR A 1 100 ? 20.109 -2.227 -62.391 1.00 38.38 100 TYR A CA 1
ATOM 797 C C . TYR A 1 100 ? 20.573 -3.098 -63.550 1.00 38.38 100 TYR A C 1
ATOM 799 O O . TYR A 1 100 ? 19.839 -3.962 -64.032 1.00 38.38 100 TYR A O 1
ATOM 807 N N . THR A 1 101 ? 21.784 -2.834 -64.030 1.00 39.28 101 THR A N 1
ATOM 808 C CA . THR A 1 101 ? 22.564 -3.891 -64.653 1.00 39.28 101 THR A CA 1
ATOM 809 C C . THR A 1 101 ? 22.528 -5.092 -63.716 1.00 39.28 101 THR A C 1
ATOM 811 O O . THR A 1 101 ? 22.528 -4.946 -62.489 1.00 39.28 101 THR A O 1
ATOM 814 N N . ASP A 1 102 ? 22.425 -6.270 -64.319 1.00 42.00 102 ASP A N 1
ATOM 815 C CA . ASP A 1 102 ? 22.270 -7.584 -63.700 1.00 42.00 102 ASP A CA 1
ATOM 816 C C . ASP A 1 102 ? 23.540 -8.016 -62.943 1.00 42.00 102 ASP A C 1
ATOM 818 O O . ASP A 1 102 ? 24.187 -9.025 -63.203 1.00 42.00 102 ASP A O 1
ATOM 822 N N . THR A 1 103 ? 23.930 -7.179 -61.993 1.00 47.25 103 THR A N 1
ATOM 823 C CA . THR A 1 103 ? 24.845 -7.443 -60.898 1.00 47.25 103 THR A CA 1
ATOM 824 C C . THR A 1 103 ? 24.177 -6.896 -59.644 1.00 47.25 103 THR A C 1
ATOM 826 O O . THR A 1 103 ? 24.765 -6.138 -58.874 1.00 47.25 103 THR A O 1
ATOM 829 N N . ALA A 1 104 ? 22.908 -7.260 -59.433 1.00 47.88 104 ALA A N 1
ATOM 830 C CA . ALA A 1 104 ? 22.352 -7.282 -58.095 1.00 47.88 104 ALA A CA 1
ATOM 831 C C . ALA A 1 104 ? 23.210 -8.281 -57.317 1.00 47.88 104 ALA A C 1
ATOM 833 O O . ALA A 1 104 ? 22.953 -9.487 -57.319 1.00 47.88 104 ALA A O 1
ATOM 834 N N . SER A 1 105 ? 24.293 -7.797 -56.708 1.00 59.72 105 SER A N 1
ATOM 835 C CA . SER A 1 105 ? 24.981 -8.524 -55.659 1.00 59.72 105 SER A CA 1
ATOM 836 C C . SER A 1 105 ? 23.900 -8.821 -54.637 1.00 59.72 105 SER A C 1
ATOM 838 O O . SER A 1 105 ? 23.442 -7.924 -53.933 1.00 59.72 105 SER A O 1
ATOM 840 N N . LYS A 1 106 ? 23.404 -10.061 -54.688 1.00 59.72 106 LYS A N 1
ATOM 841 C CA . LYS A 1 106 ? 22.386 -10.631 -53.819 1.00 59.72 106 LYS A CA 1
ATOM 842 C C . LYS A 1 106 ? 22.887 -10.399 -52.405 1.00 59.72 106 LYS A C 1
ATOM 844 O O . LYS A 1 106 ? 23.665 -11.205 -51.898 1.00 59.72 106 LYS A O 1
ATOM 849 N N . CYS A 1 107 ? 22.505 -9.280 -51.799 1.00 52.38 107 CYS A N 1
ATOM 850 C CA . CYS A 1 107 ? 22.778 -9.009 -50.403 1.00 52.38 107 CYS A CA 1
ATOM 851 C C . CYS A 1 107 ? 21.908 -9.986 -49.622 1.00 52.38 107 CYS A C 1
ATOM 853 O O . CYS A 1 107 ? 20.790 -9.674 -49.221 1.00 52.38 107 CYS A O 1
ATOM 855 N N . LYS A 1 108 ? 22.402 -11.221 -49.495 1.00 64.50 108 LYS A N 1
ATOM 856 C CA . LYS A 1 108 ? 21.884 -12.207 -48.565 1.00 64.50 108 LYS A CA 1
ATOM 857 C C . LYS A 1 108 ? 22.109 -11.596 -47.193 1.00 64.50 108 LYS A C 1
ATOM 859 O O . LYS A 1 108 ? 23.246 -11.494 -46.739 1.00 64.50 108 LYS A O 1
ATOM 864 N N . LEU A 1 109 ? 21.031 -11.125 -46.580 1.00 64.94 109 LEU A N 1
ATOM 865 C CA . LEU A 1 109 ? 21.061 -10.799 -45.167 1.00 64.94 109 LEU A CA 1
ATOM 866 C C . LEU A 1 109 ? 21.499 -12.075 -44.434 1.00 64.94 109 LEU A C 1
ATOM 868 O O . LEU A 1 109 ? 20.990 -13.149 -44.767 1.00 64.94 109 LEU A O 1
ATOM 872 N N . PRO A 1 110 ? 22.464 -11.995 -43.507 1.00 65.12 110 PRO A N 1
ATOM 873 C CA . PRO A 1 110 ? 22.842 -13.157 -42.731 1.00 65.12 110 PRO A CA 1
ATOM 874 C C . PRO A 1 110 ? 21.603 -13.659 -41.992 1.00 65.12 110 PRO A C 1
ATOM 876 O O . PRO A 1 110 ? 20.929 -12.904 -41.293 1.00 65.12 110 PRO A O 1
ATOM 879 N N . GLU A 1 111 ? 21.280 -14.927 -42.202 1.00 70.19 111 GLU A N 1
ATOM 880 C CA . GLU A 1 111 ? 20.190 -15.592 -41.510 1.00 70.19 111 GLU A CA 1
ATOM 881 C C . GLU A 1 111 ? 20.583 -15.721 -40.036 1.00 70.19 111 GLU A C 1
ATOM 883 O O . GLU A 1 111 ? 21.521 -16.437 -39.683 1.00 70.19 111 GLU A O 1
ATOM 888 N N . ILE A 1 112 ? 19.924 -14.947 -39.173 1.00 72.38 112 ILE A N 1
ATOM 889 C CA . ILE A 1 112 ? 20.212 -14.950 -37.740 1.00 72.38 112 ILE A CA 1
ATOM 890 C C . ILE A 1 112 ? 19.528 -16.176 -37.142 1.00 72.38 112 ILE A C 1
ATOM 892 O O . ILE A 1 112 ? 18.315 -16.186 -36.943 1.00 72.38 112 ILE A O 1
ATOM 896 N N . GLN A 1 113 ? 20.313 -17.206 -36.843 1.00 69.56 113 GLN A N 1
ATOM 897 C CA . GLN A 1 113 ? 19.839 -18.349 -36.072 1.00 69.56 113 GLN A CA 1
ATOM 898 C C . GLN A 1 113 ? 19.934 -18.009 -34.585 1.00 69.56 113 GLN A C 1
ATOM 900 O O . GLN A 1 113 ? 21.016 -17.735 -34.063 1.00 69.56 113 GLN A O 1
ATOM 905 N N . LEU A 1 114 ? 18.787 -17.989 -33.907 1.00 77.69 114 LEU A N 1
ATOM 906 C CA . LEU A 1 114 ? 18.752 -17.854 -32.456 1.00 77.69 114 LEU A CA 1
ATOM 907 C C . LEU A 1 114 ? 19.133 -19.201 -31.829 1.00 77.69 114 LEU A C 1
ATOM 909 O O . LEU A 1 114 ? 18.536 -20.215 -32.196 1.00 77.69 114 LEU A O 1
ATOM 913 N N . PRO A 1 115 ? 20.087 -19.234 -30.881 1.00 76.44 115 PRO A N 1
ATOM 914 C CA . PRO A 1 115 ? 20.382 -20.449 -30.137 1.00 76.44 115 PRO A CA 1
ATOM 915 C C . PRO A 1 115 ? 19.115 -20.956 -29.440 1.00 76.44 115 PRO A C 1
ATOM 917 O O . PRO A 1 115 ? 18.433 -20.198 -28.747 1.00 76.44 115 PRO A O 1
ATOM 920 N N . THR A 1 116 ? 18.800 -22.237 -29.607 1.00 81.62 116 THR A N 1
ATOM 921 C CA . THR A 1 116 ? 17.698 -22.909 -28.908 1.00 81.62 116 THR A CA 1
ATOM 922 C C . THR A 1 116 ? 18.237 -23.637 -27.683 1.00 81.62 116 THR A C 1
ATOM 924 O O . THR A 1 116 ? 19.250 -24.326 -27.778 1.00 81.62 116 THR A O 1
ATOM 927 N N . PHE A 1 117 ? 17.564 -23.506 -26.540 1.00 85.56 117 PHE A N 1
ATOM 928 C CA . PHE A 1 117 ? 17.906 -24.242 -25.324 1.00 85.56 117 PHE A CA 1
ATOM 929 C C . PHE A 1 117 ? 17.012 -25.477 -25.193 1.00 85.56 117 PHE A C 1
ATOM 931 O O . PHE A 1 117 ? 15.788 -25.356 -25.206 1.00 85.56 117 PHE A O 1
ATOM 938 N N . ASP A 1 118 ? 17.618 -26.655 -25.069 1.00 86.44 118 ASP A N 1
ATOM 939 C CA . ASP A 1 118 ? 16.939 -27.958 -25.035 1.00 86.44 118 ASP A CA 1
ATOM 940 C C . ASP A 1 118 ? 16.485 -28.386 -23.627 1.00 86.44 118 ASP A C 1
ATOM 942 O O . ASP A 1 118 ? 15.873 -29.440 -23.460 1.00 86.44 118 ASP A O 1
ATOM 946 N N . GLY A 1 119 ? 16.765 -27.569 -22.608 1.00 78.19 119 GLY A N 1
ATOM 947 C CA . GLY A 1 119 ? 16.399 -27.849 -21.223 1.00 78.19 119 GLY A CA 1
ATOM 948 C C . GLY A 1 119 ? 17.460 -28.606 -20.424 1.00 78.19 119 GLY A C 1
ATOM 949 O O . GLY A 1 119 ? 17.213 -28.889 -19.251 1.00 78.19 119 GLY A O 1
ATOM 950 N N . ASN A 1 120 ? 18.634 -28.916 -20.989 1.00 87.56 120 ASN A N 1
ATOM 951 C CA . ASN A 1 120 ? 19.705 -29.588 -20.254 1.00 87.56 120 ASN A CA 1
ATOM 952 C C . ASN A 1 120 ? 20.375 -28.636 -19.237 1.00 87.56 120 ASN A C 1
ATOM 954 O O . ASN A 1 120 ? 21.057 -27.685 -19.633 1.00 87.56 120 ASN A O 1
ATOM 958 N N . PRO A 1 121 ? 20.284 -28.896 -17.918 1.00 82.06 121 PRO A N 1
ATOM 959 C CA . PRO A 1 121 ? 20.826 -27.994 -16.902 1.00 82.06 121 PRO A CA 1
ATOM 960 C C . PRO A 1 121 ? 22.348 -27.804 -16.968 1.00 82.06 121 PRO A C 1
ATOM 962 O O . PRO A 1 121 ? 22.848 -26.777 -16.512 1.00 82.06 121 PRO A O 1
ATOM 965 N N . ARG A 1 122 ? 23.100 -28.758 -17.541 1.00 83.31 122 ARG A N 1
ATOM 966 C CA . ARG A 1 122 ? 24.562 -28.626 -17.706 1.00 83.31 122 ARG A CA 1
ATOM 967 C C . ARG A 1 122 ? 24.940 -27.568 -18.745 1.00 83.31 122 ARG A C 1
ATOM 969 O O . ARG A 1 122 ? 25.960 -26.909 -18.583 1.00 83.31 122 ARG A O 1
ATOM 976 N N . GLU A 1 123 ? 24.090 -27.358 -19.747 1.00 82.81 123 GLU A N 1
ATOM 977 C CA . GLU A 1 123 ? 24.312 -26.384 -20.823 1.00 82.81 123 GLU A CA 1
ATOM 978 C C . GLU A 1 123 ? 23.721 -25.002 -20.510 1.00 82.81 123 GLU A C 1
ATOM 980 O O . GLU A 1 123 ? 23.953 -24.045 -21.246 1.00 82.81 123 GLU A O 1
ATOM 985 N N . TRP A 1 124 ? 23.006 -24.853 -19.388 1.00 83.25 124 TRP A N 1
ATOM 986 C CA . TRP A 1 124 ? 22.354 -23.600 -18.993 1.00 83.25 124 TRP A CA 1
ATOM 987 C C . TRP A 1 124 ? 23.323 -22.415 -18.939 1.00 83.25 124 TRP A C 1
ATOM 989 O O . TRP A 1 124 ? 23.049 -21.345 -19.483 1.00 83.25 124 TRP A O 1
ATOM 999 N N . LEU A 1 125 ? 24.487 -22.603 -18.310 1.00 82.06 125 LEU A N 1
ATOM 1000 C CA . LEU A 1 125 ? 25.474 -21.532 -18.175 1.00 82.06 125 LEU A CA 1
ATOM 1001 C C . LEU A 1 125 ? 26.083 -21.160 -19.536 1.00 82.06 125 LEU A C 1
ATOM 1003 O O . LEU A 1 125 ? 26.293 -19.985 -19.827 1.00 82.06 125 LEU A O 1
ATOM 1007 N N . ASN A 1 126 ? 26.327 -22.165 -20.377 1.00 80.62 126 ASN A N 1
ATOM 1008 C CA . ASN A 1 126 ? 26.933 -22.017 -21.697 1.00 80.62 126 ASN A CA 1
ATOM 1009 C C . ASN A 1 126 ? 25.968 -21.392 -22.722 1.00 80.62 126 ASN A C 1
ATOM 1011 O O . ASN A 1 126 ? 26.386 -20.700 -23.647 1.00 80.62 126 ASN A O 1
ATOM 1015 N N . PHE A 1 127 ? 24.663 -21.588 -22.539 1.00 85.38 127 PHE A N 1
ATOM 1016 C CA . PHE A 1 127 ? 23.623 -20.922 -23.316 1.00 85.38 127 PHE A CA 1
ATOM 1017 C C . PHE A 1 127 ? 23.586 -19.411 -23.033 1.00 85.38 127 PHE A C 1
ATOM 1019 O O . PHE A 1 127 ? 23.589 -18.594 -23.954 1.00 85.38 127 PHE A O 1
ATOM 1026 N N . TRP A 1 128 ? 23.630 -19.007 -21.759 1.00 84.31 128 TRP A N 1
ATOM 1027 C CA . TRP A 1 128 ? 23.535 -17.592 -21.375 1.00 84.31 128 TRP A CA 1
ATOM 1028 C C . TRP A 1 128 ? 24.779 -16.759 -21.706 1.00 84.31 128 TRP A C 1
ATOM 1030 O O . TRP A 1 128 ? 24.657 -15.569 -22.020 1.00 84.31 128 TRP A O 1
ATOM 1040 N N . THR A 1 129 ? 25.973 -17.356 -21.699 1.00 78.94 129 THR A N 1
ATOM 1041 C CA . THR A 1 129 ? 27.218 -16.657 -22.070 1.00 78.94 129 THR A CA 1
ATOM 1042 C C . THR A 1 129 ? 27.233 -16.205 -23.537 1.00 78.94 129 THR A C 1
ATOM 1044 O O . THR A 1 129 ? 27.906 -15.221 -23.864 1.00 78.94 129 THR A O 1
ATOM 1047 N N . GLN A 1 130 ? 26.443 -16.834 -24.417 1.00 78.88 130 GLN A N 1
ATOM 1048 C CA . GLN A 1 130 ? 26.308 -16.443 -25.829 1.00 78.88 130 GLN A CA 1
ATOM 1049 C C . GLN A 1 130 ? 25.662 -15.057 -25.985 1.00 78.88 130 GLN A C 1
ATOM 1051 O O . GLN A 1 130 ? 26.093 -14.261 -26.819 1.00 78.88 130 GLN A O 1
ATOM 1056 N N . PHE A 1 131 ? 24.709 -14.704 -25.118 1.00 77.25 131 PHE A N 1
ATOM 1057 C CA . PHE A 1 131 ? 24.041 -13.397 -25.144 1.00 77.25 131 PHE A CA 1
ATOM 1058 C C . PHE A 1 131 ? 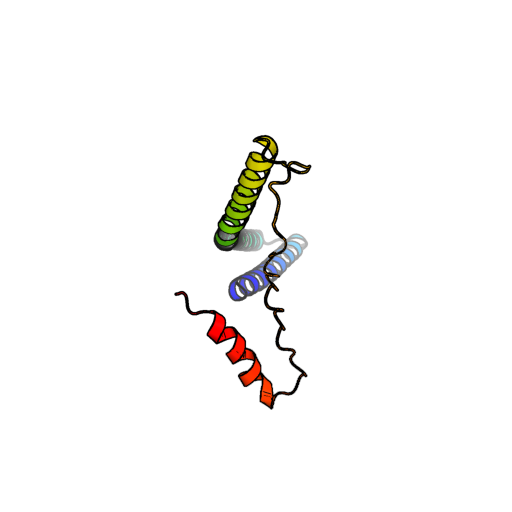24.863 -12.284 -24.482 1.00 77.25 131 PHE A C 1
ATOM 1060 O O . PHE A 1 131 ? 24.666 -11.104 -24.771 1.00 77.25 131 PHE A O 1
ATOM 1067 N N . GLN A 1 132 ? 25.825 -12.630 -23.623 1.00 69.56 132 GLN A N 1
ATOM 1068 C CA . GLN A 1 132 ? 26.698 -11.645 -22.975 1.00 69.56 132 GLN A CA 1
ATOM 1069 C C . GLN A 1 132 ? 27.745 -11.060 -23.935 1.00 69.56 132 GLN A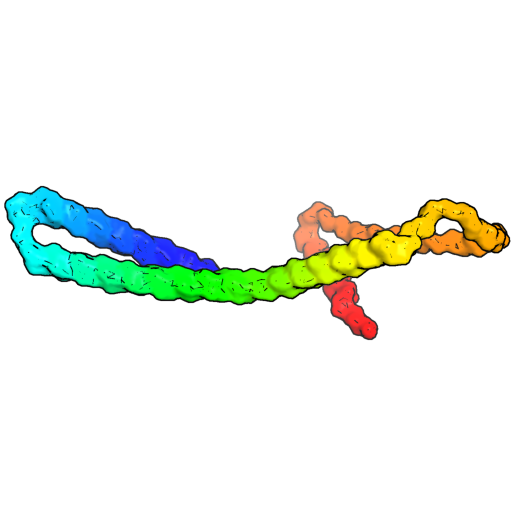 C 1
ATOM 1071 O O . GLN A 1 132 ? 28.120 -9.894 -23.797 1.00 69.56 132 GLN A O 1
ATOM 1076 N N . LYS A 1 133 ? 28.179 -11.819 -24.951 1.00 59.12 133 LYS A N 1
ATOM 1077 C CA . LYS A 1 133 ? 29.107 -11.325 -25.987 1.00 59.12 133 LYS A CA 1
ATOM 1078 C C . LYS A 1 133 ? 28.495 -10.256 -26.900 1.00 59.12 133 LYS A C 1
ATOM 1080 O O . LYS A 1 133 ? 29.236 -9.431 -27.422 1.00 59.12 133 LYS A O 1
ATOM 1085 N N . MET A 1 134 ? 27.167 -10.202 -27.017 1.00 59.00 134 MET A N 1
ATOM 1086 C CA . MET A 1 134 ? 26.434 -9.234 -27.853 1.00 59.00 134 MET A CA 1
ATOM 1087 C C . MET A 1 134 ? 26.405 -7.806 -27.271 1.00 59.00 134 MET A C 1
ATOM 1089 O O . MET A 1 134 ? 25.833 -6.905 -27.876 1.00 59.00 134 MET A O 1
ATOM 1093 N N . ARG A 1 135 ? 26.985 -7.591 -26.080 1.00 51.09 135 ARG A N 1
ATOM 1094 C CA . ARG A 1 135 ? 26.865 -6.347 -25.302 1.00 51.09 135 ARG A CA 1
ATOM 1095 C C . ARG A 1 135 ? 28.078 -5.413 -25.342 1.00 51.09 135 ARG A C 1
ATOM 1097 O O . ARG A 1 135 ? 28.056 -4.407 -24.638 1.00 51.09 135 ARG A O 1
ATOM 1104 N N . LYS A 1 136 ? 29.124 -5.700 -26.122 1.00 42.94 136 LYS A N 1
ATOM 1105 C CA . LYS A 1 136 ? 30.239 -4.751 -26.284 1.00 42.94 136 LYS A CA 1
ATOM 1106 C C . LYS A 1 136 ? 29.917 -3.735 -27.391 1.00 42.94 136 LYS A C 1
ATOM 1108 O O . LYS A 1 136 ? 29.801 -4.157 -28.539 1.00 42.94 136 LYS A O 1
ATOM 1113 N N . PRO A 1 137 ? 29.770 -2.436 -27.075 1.00 45.19 137 PRO A N 1
ATOM 1114 C CA . PRO A 1 137 ? 29.733 -1.399 -28.096 1.00 45.19 137 PRO A CA 1
ATOM 1115 C C . PRO A 1 137 ? 31.132 -1.256 -28.714 1.00 45.19 137 PRO A C 1
ATOM 1117 O O . PRO A 1 137 ? 32.132 -1.315 -27.994 1.00 45.19 137 PRO A O 1
ATOM 1120 N N . VAL A 1 138 ? 31.176 -1.122 -30.041 1.00 41.78 138 VAL A N 1
ATOM 1121 C CA . VAL A 1 138 ? 32.324 -0.583 -30.788 1.00 41.78 138 VAL A CA 1
ATOM 1122 C C . VAL A 1 138 ? 32.269 0.934 -30.703 1.00 41.78 138 VAL A C 1
ATOM 1124 O O . VAL A 1 138 ? 31.137 1.464 -30.802 1.00 41.78 138 VAL A O 1
#

Mean predicted aligned error: 20.8 Å